Protein AF-A0A7C2M1Q1-F1 (afdb_monomer_lite)

Foldseek 3Di:
DFDWFWWDFPNWIWIWTADPQGIFIGTPPDPDTQWDFGDDPPDQKTFIDGPPWIAIWHADPQRWIWTWTQDPVPRDIDITTTGTDD

Sequence (86 aa):
MSISEKYSNGGVAYVLKKTAMGYELFKKGQTETFARLIKSGSGNNFLYSTGSVSGNAYFDAEGNLIAEYVDPNSGQVISVIYRKDQ

pLDDT: mean 93.47, std 8.46, range [45.88, 98.38]

Structure (mmCIF, N/CA/C/O backbone):
data_AF-A0A7C2M1Q1-F1
#
_entry.id   AF-A0A7C2M1Q1-F1
#
loop_
_atom_site.group_PDB
_atom_site.id
_atom_site.type_symbol
_atom_site.label_atom_id
_atom_site.label_alt_id
_atom_site.label_comp_id
_atom_site.label_asym_id
_atom_site.label_entity_id
_atom_site.label_seq_id
_atom_site.pdbx_PDB_ins_code
_atom_site.Cartn_x
_atom_site.Cartn_y
_atom_site.Cartn_z
_atom_site.occupancy
_atom_site.B_iso_or_equiv
_atom_site.auth_seq_id
_atom_site.auth_comp_id
_atom_site.auth_asym_id
_atom_site.auth_atom_id
_atom_site.pdbx_PDB_model_num
ATOM 1 N N . MET A 1 1 ? 16.765 -2.506 -15.389 1.00 45.88 1 MET A N 1
ATOM 2 C CA . MET A 1 1 ? 15.329 -2.221 -15.597 1.00 45.88 1 MET A CA 1
ATOM 3 C C . MET A 1 1 ? 14.659 -2.228 -14.235 1.00 45.88 1 MET A C 1
ATOM 5 O O . MET A 1 1 ? 14.723 -3.248 -13.562 1.00 45.88 1 MET A O 1
ATOM 9 N N . SER A 1 2 ? 14.101 -1.104 -13.786 1.00 56.78 2 SER A N 1
ATOM 10 C CA . SER A 1 2 ? 13.307 -1.081 -12.552 1.00 56.78 2 SER A CA 1
ATOM 11 C C . SER A 1 2 ? 11.942 -1.687 -12.858 1.00 56.78 2 SER A C 1
ATOM 13 O O . SER A 1 2 ? 11.230 -1.176 -13.717 1.00 56.78 2 SER A O 1
ATOM 15 N N . ILE A 1 3 ? 11.606 -2.801 -12.208 1.00 75.19 3 ILE A N 1
ATOM 16 C CA . ILE A 1 3 ? 10.304 -3.453 -12.374 1.00 75.19 3 ILE A CA 1
ATOM 17 C C . ILE A 1 3 ? 9.269 -2.594 -11.644 1.00 75.19 3 ILE A C 1
ATOM 19 O O . ILE A 1 3 ? 9.405 -2.342 -10.443 1.00 75.19 3 ILE A O 1
ATOM 23 N N . SER A 1 4 ? 8.266 -2.121 -12.380 1.00 88.38 4 SER A N 1
ATOM 24 C CA . SER A 1 4 ? 7.126 -1.397 -11.826 1.00 88.38 4 SER A CA 1
ATOM 25 C C . SER A 1 4 ? 5.824 -1.997 -12.326 1.00 88.38 4 SER A C 1
ATOM 27 O O . SER A 1 4 ? 5.692 -2.267 -13.519 1.00 88.38 4 SER A O 1
ATOM 29 N N . GLU A 1 5 ? 4.868 -2.141 -11.424 1.00 95.06 5 GLU A N 1
ATOM 30 C CA . GLU A 1 5 ? 3.537 -2.681 -11.687 1.00 95.06 5 GLU A CA 1
ATOM 31 C C . GLU A 1 5 ? 2.495 -1.571 -11.534 1.00 95.06 5 GLU A C 1
ATOM 33 O O . GLU A 1 5 ? 2.702 -0.603 -10.794 1.00 95.06 5 GLU A O 1
ATOM 38 N N . LYS A 1 6 ? 1.390 -1.671 -12.272 1.00 96.56 6 LYS A N 1
ATOM 39 C CA . LYS A 1 6 ? 0.323 -0.667 -12.257 1.00 96.56 6 LYS A CA 1
ATOM 40 C C . LYS A 1 6 ? -0.857 -1.180 -11.452 1.00 96.56 6 LYS A C 1
ATOM 42 O O . LYS A 1 6 ? -1.152 -2.372 -11.475 1.00 96.56 6 LYS A O 1
ATOM 47 N N . TYR A 1 7 ? -1.483 -0.266 -10.728 1.00 98.06 7 TYR A N 1
ATOM 48 C CA . TYR A 1 7 ? -2.580 -0.566 -9.824 1.00 98.06 7 TYR A CA 1
ATOM 49 C C . TYR A 1 7 ? -3.658 0.516 -9.889 1.00 98.06 7 TYR A C 1
ATOM 51 O O . TYR A 1 7 ? -3.376 1.663 -10.245 1.00 98.06 7 TYR A O 1
ATOM 59 N N . SER A 1 8 ? -4.869 0.196 -9.438 1.00 97.62 8 SER A N 1
ATOM 60 C CA . SER A 1 8 ? -5.968 1.153 -9.323 1.00 97.62 8 SER A CA 1
ATOM 61 C C . SER A 1 8 ? -6.824 0.956 -8.066 1.00 97.62 8 SER A C 1
ATOM 63 O O . SER A 1 8 ? -7.062 -0.156 -7.598 1.00 97.62 8 SER A O 1
ATOM 65 N N . ASN A 1 9 ? -7.305 2.061 -7.494 1.00 97.06 9 ASN A N 1
ATOM 66 C CA . ASN A 1 9 ? -8.278 2.068 -6.398 1.00 97.06 9 ASN A CA 1
ATOM 67 C C . ASN A 1 9 ? -9.223 3.264 -6.578 1.00 97.06 9 ASN A C 1
ATOM 69 O O . ASN A 1 9 ? -8.763 4.395 -6.708 1.00 97.06 9 ASN A O 1
ATOM 73 N N . GLY A 1 10 ? -10.537 3.017 -6.644 1.00 92.31 10 GLY A N 1
ATOM 74 C CA . GLY A 1 10 ? -11.542 4.087 -6.731 1.00 92.31 10 GLY A CA 1
ATOM 75 C C . GLY A 1 10 ? -11.358 5.056 -7.910 1.00 92.31 10 GLY A C 1
ATOM 76 O O . GLY A 1 10 ? -11.587 6.249 -7.757 1.00 92.31 10 GLY A O 1
ATOM 77 N N . GLY A 1 11 ? -10.882 4.576 -9.065 1.00 93.94 11 GLY A N 1
ATOM 78 C CA . GLY A 1 11 ? -10.597 5.412 -10.244 1.00 93.94 11 GLY A CA 1
ATOM 79 C C . GLY A 1 11 ? -9.254 6.156 -10.204 1.00 93.94 11 GLY A C 1
ATOM 80 O O . GLY A 1 11 ? -8.864 6.767 -11.198 1.00 93.94 11 GLY A O 1
ATOM 81 N N . VAL A 1 12 ? -8.509 6.077 -9.100 1.00 96.44 12 VAL A N 1
ATOM 82 C CA . VAL A 1 12 ? -7.147 6.608 -8.996 1.00 96.44 12 VAL A CA 1
ATOM 83 C C . VAL A 1 12 ? -6.156 5.539 -9.448 1.00 96.44 12 VAL A C 1
ATOM 85 O O . VAL A 1 12 ? -6.220 4.395 -8.999 1.00 96.44 12 VAL A O 1
ATOM 88 N N . ALA A 1 13 ? -5.233 5.917 -10.332 1.00 97.56 13 ALA A N 1
ATOM 89 C CA . ALA A 1 13 ? -4.168 5.044 -10.818 1.00 97.56 13 ALA A CA 1
ATOM 90 C C . ALA A 1 13 ? -2.891 5.200 -9.984 1.00 97.56 13 ALA A C 1
ATOM 92 O O . ALA A 1 13 ? -2.527 6.306 -9.572 1.00 97.56 13 ALA A O 1
ATOM 93 N N . TYR A 1 14 ? -2.175 4.096 -9.809 1.00 97.75 14 TYR A N 1
ATOM 94 C CA . TYR A 1 14 ? -0.963 3.995 -9.015 1.00 97.75 14 TYR A CA 1
ATOM 95 C C . TYR A 1 14 ? 0.122 3.211 -9.754 1.00 97.75 14 TYR A C 1
ATOM 97 O O . TYR A 1 14 ? -0.148 2.397 -10.636 1.00 97.75 14 TYR A O 1
ATOM 105 N N . VAL A 1 15 ? 1.369 3.456 -9.364 1.00 97.19 15 VAL A N 1
ATOM 106 C CA . VAL A 1 15 ? 2.537 2.689 -9.792 1.00 97.19 15 VAL A CA 1
ATOM 107 C C . VAL A 1 15 ? 3.232 2.158 -8.551 1.00 97.19 15 VAL A C 1
ATOM 109 O O . VAL A 1 15 ? 3.661 2.936 -7.699 1.00 97.19 15 VAL A O 1
ATOM 112 N N . LEU A 1 16 ? 3.358 0.840 -8.463 1.00 96.94 16 LEU A N 1
ATOM 113 C CA . LEU A 1 16 ? 4.133 0.159 -7.441 1.00 96.94 16 LEU A CA 1
ATOM 114 C C . LEU A 1 16 ? 5.551 -0.065 -7.967 1.00 96.94 16 LEU A C 1
ATOM 116 O O . LEU A 1 16 ? 5.742 -0.614 -9.053 1.00 96.94 16 LEU A O 1
ATOM 120 N N . LYS A 1 17 ? 6.558 0.355 -7.206 1.00 95.94 17 LYS A N 1
ATOM 121 C CA . LYS A 1 17 ? 7.971 0.157 -7.538 1.00 95.94 17 LYS A CA 1
ATOM 122 C C . LYS A 1 17 ? 8.637 -0.681 -6.465 1.00 95.94 17 LYS A C 1
ATOM 124 O O . LYS A 1 17 ? 8.497 -0.400 -5.278 1.00 95.94 17 LYS A O 1
ATOM 129 N N . LYS A 1 18 ? 9.395 -1.692 -6.886 1.00 94.75 18 LYS A N 1
ATOM 130 C CA . LYS A 1 18 ? 10.191 -2.513 -5.972 1.00 94.75 18 LYS A CA 1
ATOM 131 C C . LYS A 1 18 ? 11.422 -1.748 -5.489 1.00 94.75 18 LYS A C 1
ATOM 133 O O . LYS A 1 18 ? 12.102 -1.096 -6.280 1.00 94.75 18 LYS A O 1
ATOM 138 N N . THR A 1 19 ? 11.732 -1.877 -4.205 1.00 93.75 19 THR A N 1
ATOM 139 C CA . THR A 1 19 ? 12.923 -1.313 -3.559 1.00 93.75 19 THR A CA 1
ATOM 140 C C . THR A 1 19 ? 13.687 -2.402 -2.803 1.00 93.75 19 THR A C 1
ATOM 142 O O . THR A 1 19 ? 13.225 -3.540 -2.685 1.00 93.75 19 THR A O 1
ATOM 145 N N . ALA A 1 20 ? 14.865 -2.070 -2.266 1.00 91.88 20 ALA A N 1
ATOM 146 C CA . ALA A 1 20 ? 15.627 -2.994 -1.422 1.00 91.88 20 ALA A CA 1
ATOM 147 C C . ALA A 1 20 ? 14.864 -3.389 -0.141 1.00 91.88 20 ALA A C 1
ATOM 149 O O . ALA A 1 20 ? 15.006 -4.510 0.342 1.00 91.88 20 ALA A O 1
ATOM 150 N N . MET A 1 21 ? 14.026 -2.488 0.381 1.00 91.06 21 MET A N 1
ATOM 151 C CA . MET A 1 21 ? 13.290 -2.675 1.636 1.00 91.06 21 MET A CA 1
ATOM 152 C C . MET A 1 21 ? 11.868 -3.219 1.440 1.00 91.06 21 MET A C 1
ATOM 154 O O . MET A 1 21 ? 11.202 -3.543 2.418 1.00 91.06 21 MET A O 1
ATOM 158 N N . GLY A 1 22 ? 11.393 -3.341 0.198 1.00 94.75 22 GLY A N 1
ATOM 159 C CA . GLY A 1 22 ? 10.030 -3.766 -0.113 1.00 94.75 22 GLY A CA 1
ATOM 160 C C . GLY A 1 22 ? 9.507 -3.051 -1.351 1.00 94.75 22 GLY A C 1
ATOM 161 O O . GLY A 1 22 ? 10.016 -3.292 -2.447 1.00 94.75 22 GLY A O 1
ATOM 162 N N . TYR A 1 23 ? 8.506 -2.187 -1.183 1.00 96.50 23 TYR A N 1
ATOM 163 C CA . TYR A 1 23 ? 7.893 -1.437 -2.277 1.00 96.50 23 TYR A CA 1
ATOM 164 C C . TYR A 1 23 ? 7.546 0.000 -1.891 1.00 96.50 23 TYR A C 1
ATOM 166 O O . TYR A 1 23 ? 7.326 0.327 -0.726 1.00 96.50 23 TYR A O 1
ATOM 174 N N . GLU A 1 24 ? 7.443 0.846 -2.906 1.00 97.62 24 GLU A N 1
ATOM 175 C CA . GLU A 1 24 ? 6.880 2.187 -2.816 1.00 97.62 24 GLU A CA 1
ATOM 176 C C . GLU A 1 24 ? 5.725 2.320 -3.805 1.00 97.62 24 GLU A C 1
ATOM 178 O O . GLU A 1 24 ? 5.832 1.908 -4.963 1.00 97.62 24 GLU A O 1
ATOM 183 N N . LEU A 1 25 ? 4.617 2.891 -3.342 1.00 97.75 25 LEU A N 1
ATOM 184 C CA . LEU A 1 25 ? 3.422 3.146 -4.131 1.00 97.75 25 LEU A CA 1
ATOM 185 C C . LEU A 1 25 ? 3.338 4.643 -4.436 1.00 97.75 25 LEU A C 1
ATOM 187 O O . LEU A 1 25 ? 3.374 5.474 -3.529 1.00 97.75 25 LEU A O 1
ATOM 191 N N . PHE A 1 26 ? 3.195 4.982 -5.712 1.00 97.56 26 PHE A N 1
ATOM 192 C CA . PHE A 1 26 ? 3.082 6.354 -6.205 1.00 97.56 26 PHE A CA 1
ATOM 193 C C . PHE A 1 26 ? 1.718 6.541 -6.853 1.00 97.56 26 PHE A C 1
ATOM 195 O O . PHE A 1 26 ? 1.298 5.688 -7.634 1.00 97.56 26 PHE A O 1
ATOM 202 N N . LYS A 1 27 ? 1.039 7.662 -6.599 1.00 96.50 27 LYS A N 1
ATOM 203 C CA . LYS A 1 27 ? -0.113 8.052 -7.423 1.00 96.50 27 LYS A CA 1
ATOM 204 C C . LYS A 1 27 ? 0.382 8.460 -8.809 1.00 96.50 27 LYS A C 1
ATOM 206 O O . LYS A 1 27 ? 1.412 9.122 -8.938 1.00 96.50 27 LYS A O 1
ATOM 211 N N . LYS A 1 28 ? -0.338 8.077 -9.863 1.00 91.81 28 LYS A N 1
ATOM 212 C CA . LYS A 1 28 ? 0.027 8.429 -11.241 1.00 91.81 28 LYS A CA 1
ATOM 213 C C . LYS A 1 28 ? 0.131 9.953 -11.381 1.00 91.81 28 LYS A C 1
ATOM 215 O O . LYS A 1 28 ? -0.793 10.674 -11.024 1.00 91.81 28 LYS A O 1
ATOM 220 N N . GLY A 1 29 ? 1.256 10.423 -11.918 1.00 89.12 29 GLY A N 1
ATOM 221 C CA . GLY A 1 29 ? 1.550 11.851 -12.081 1.00 89.12 29 GLY A CA 1
ATOM 222 C C . GLY A 1 29 ? 2.205 12.515 -10.866 1.00 89.12 29 GLY A C 1
ATOM 223 O O . GLY A 1 29 ? 2.610 13.667 -10.975 1.00 89.12 29 GLY A O 1
ATOM 224 N N . GLN A 1 30 ? 2.362 11.806 -9.744 1.00 93.56 30 GLN A N 1
ATOM 225 C CA . GLN A 1 30 ? 3.106 12.292 -8.582 1.00 93.56 30 GLN A CA 1
ATOM 226 C C . GLN A 1 30 ? 4.520 11.705 -8.551 1.00 93.56 30 GLN A C 1
ATOM 228 O O . GLN A 1 30 ? 4.751 10.557 -8.938 1.00 93.56 30 GLN A O 1
ATOM 233 N N . THR A 1 31 ? 5.470 12.515 -8.093 1.00 90.69 31 THR A N 1
ATOM 234 C CA . THR A 1 31 ? 6.867 12.116 -7.870 1.00 90.69 31 THR A CA 1
ATOM 235 C C . THR A 1 31 ? 7.112 11.667 -6.434 1.00 90.69 31 THR A C 1
ATOM 237 O O . THR A 1 31 ? 8.010 10.864 -6.194 1.00 90.69 31 THR A O 1
ATOM 240 N N . GLU A 1 32 ? 6.308 12.160 -5.494 1.00 94.25 32 GLU A N 1
ATOM 241 C CA . GLU A 1 32 ? 6.386 11.799 -4.085 1.00 94.25 32 GLU A CA 1
ATOM 242 C C . GLU A 1 32 ? 5.763 10.427 -3.820 1.00 94.25 32 GLU A C 1
ATOM 244 O O . GLU A 1 32 ? 4.745 10.044 -4.409 1.00 94.25 32 GLU A O 1
ATOM 249 N N . THR A 1 33 ? 6.386 9.682 -2.909 1.00 96.69 33 THR A N 1
ATOM 250 C CA . THR A 1 33 ? 5.878 8.392 -2.450 1.00 96.69 33 THR A CA 1
ATOM 251 C C . THR A 1 33 ? 4.579 8.605 -1.681 1.00 96.69 33 THR A C 1
ATOM 253 O O . THR A 1 33 ? 4.557 9.295 -0.665 1.00 96.69 33 THR A O 1
ATOM 256 N N . PHE A 1 34 ? 3.500 7.971 -2.135 1.00 97.50 34 PHE A N 1
ATOM 257 C CA . PHE A 1 34 ? 2.214 8.015 -1.445 1.00 97.50 34 PHE A CA 1
ATOM 258 C C . PHE A 1 34 ? 2.183 7.042 -0.259 1.00 97.50 34 PHE A C 1
ATOM 260 O O . PHE A 1 34 ? 1.726 7.400 0.827 1.00 97.50 34 PHE A O 1
ATOM 267 N N . ALA A 1 35 ? 2.689 5.822 -0.462 1.00 98.06 35 ALA A N 1
ATOM 268 C CA . ALA A 1 35 ? 2.797 4.818 0.589 1.00 98.06 35 ALA A CA 1
ATOM 269 C C . ALA A 1 35 ? 4.078 3.989 0.456 1.00 98.06 35 ALA A C 1
ATOM 271 O O . ALA A 1 35 ?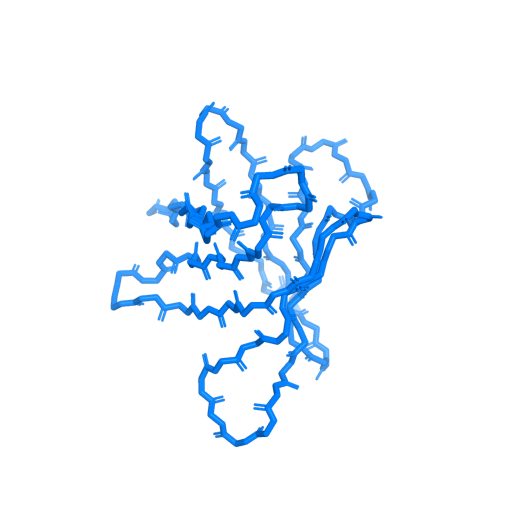 4.576 3.756 -0.647 1.00 98.06 35 ALA A O 1
ATOM 272 N N . ARG A 1 36 ? 4.588 3.503 1.587 1.00 97.81 36 ARG A N 1
ATOM 273 C CA . ARG A 1 36 ? 5.700 2.554 1.667 1.00 97.81 36 ARG A CA 1
ATOM 274 C C . ARG A 1 36 ? 5.202 1.221 2.200 1.00 97.81 36 ARG A C 1
ATOM 276 O O . ARG A 1 36 ? 4.397 1.182 3.126 1.00 97.81 36 ARG A O 1
ATOM 283 N N . LEU A 1 37 ? 5.709 0.144 1.614 1.00 97.50 37 LEU A N 1
ATOM 284 C CA . LEU A 1 37 ? 5.510 -1.226 2.060 1.00 97.50 37 LEU A CA 1
ATOM 285 C C . LEU A 1 37 ? 6.883 -1.771 2.434 1.00 97.50 37 LEU A C 1
ATOM 287 O O . LEU A 1 37 ? 7.694 -2.076 1.558 1.00 97.50 37 LEU A O 1
ATOM 291 N N . ILE A 1 38 ? 7.160 -1.872 3.725 1.00 96.25 38 ILE A N 1
ATOM 292 C CA . ILE A 1 38 ? 8.456 -2.328 4.228 1.00 96.25 38 ILE A CA 1
ATOM 293 C C . ILE A 1 38 ? 8.318 -3.793 4.619 1.00 96.25 38 ILE A C 1
ATOM 295 O O . ILE A 1 38 ? 7.429 -4.139 5.393 1.00 96.25 38 ILE A O 1
ATOM 299 N N . LYS A 1 39 ? 9.179 -4.665 4.092 1.00 93.31 39 LYS A N 1
ATOM 300 C CA . LYS A 1 39 ? 9.181 -6.084 4.466 1.00 93.31 39 LYS A CA 1
ATOM 301 C C . LYS A 1 39 ? 9.322 -6.226 5.979 1.00 93.31 39 LYS A C 1
ATOM 303 O O . LYS A 1 39 ? 10.230 -5.645 6.569 1.00 93.31 39 LYS A O 1
ATOM 308 N N . SER A 1 40 ? 8.441 -7.022 6.576 1.00 87.00 40 SER A N 1
ATOM 309 C CA . SER A 1 40 ? 8.470 -7.326 8.004 1.00 87.00 40 SER A CA 1
ATOM 310 C C . SER A 1 40 ? 8.706 -8.814 8.215 1.00 87.00 40 SER A C 1
ATOM 312 O O . SER A 1 40 ? 7.906 -9.646 7.786 1.00 87.00 40 SER A O 1
ATOM 314 N N . GLY A 1 41 ? 9.812 -9.154 8.876 1.00 81.06 41 GLY A N 1
ATOM 315 C CA . GLY A 1 41 ? 10.174 -10.543 9.150 1.00 81.06 41 GLY A CA 1
ATOM 316 C C . GLY A 1 41 ? 10.383 -11.377 7.882 1.00 81.06 41 GLY A C 1
ATOM 317 O O . GLY A 1 41 ? 10.822 -10.880 6.846 1.00 81.06 41 GLY A O 1
ATOM 318 N N . SER A 1 42 ? 10.096 -12.673 7.987 1.00 74.81 42 SER A N 1
ATOM 319 C CA . SER A 1 42 ? 10.282 -13.671 6.925 1.00 74.81 42 SER A CA 1
ATOM 320 C C . SER A 1 42 ? 9.012 -13.975 6.114 1.00 74.81 42 SER A C 1
ATOM 322 O O . SER A 1 42 ? 9.053 -14.828 5.231 1.00 74.81 42 SER A O 1
ATOM 324 N N . GLY A 1 43 ? 7.888 -13.312 6.411 1.00 78.12 43 GLY A N 1
ATOM 325 C CA . GLY A 1 43 ? 6.596 -13.560 5.765 1.00 78.12 43 GLY A CA 1
ATOM 326 C C . GLY A 1 43 ? 6.354 -12.744 4.491 1.00 78.12 43 GLY A C 1
ATOM 327 O O . GLY A 1 43 ? 7.154 -11.896 4.101 1.00 78.12 43 GLY A O 1
ATOM 328 N N . ASN A 1 44 ? 5.188 -12.963 3.875 1.00 85.62 44 ASN A N 1
ATOM 329 C CA . ASN A 1 44 ? 4.707 -12.211 2.704 1.00 85.62 44 ASN A CA 1
ATOM 330 C C . ASN A 1 44 ? 3.932 -10.933 3.081 1.00 85.62 44 ASN A C 1
ATOM 332 O O . ASN A 1 44 ? 3.162 -10.408 2.275 1.00 85.62 44 ASN A O 1
ATOM 336 N N . ASN A 1 45 ? 4.154 -10.435 4.298 1.00 92.94 45 ASN A N 1
ATOM 337 C CA . ASN A 1 45 ? 3.491 -9.258 4.837 1.00 92.94 45 ASN A CA 1
ATOM 338 C C . ASN A 1 45 ? 4.467 -8.081 4.909 1.00 92.94 45 ASN A C 1
ATOM 340 O O . ASN A 1 45 ? 5.685 -8.232 5.054 1.00 92.94 45 ASN A O 1
ATOM 344 N N . PHE A 1 46 ? 3.905 -6.886 4.837 1.00 97.12 46 PHE A N 1
ATOM 345 C CA . PHE A 1 46 ? 4.623 -5.627 4.815 1.00 97.12 46 PHE A CA 1
ATOM 346 C C . PHE A 1 46 ? 4.041 -4.699 5.872 1.00 97.12 46 PHE A C 1
ATOM 348 O O . PHE A 1 46 ? 2.829 -4.643 6.065 1.00 97.12 46 PHE A O 1
ATOM 355 N N . LEU A 1 47 ? 4.898 -3.911 6.515 1.00 97.38 47 LEU A N 1
ATOM 356 C CA . LEU A 1 47 ? 4.448 -2.710 7.200 1.00 97.38 47 LEU A CA 1
ATOM 357 C C . LEU A 1 47 ? 4.019 -1.706 6.136 1.00 97.38 47 LEU A C 1
ATOM 359 O O . LEU A 1 47 ? 4.838 -1.255 5.332 1.00 97.38 47 LEU A O 1
ATOM 363 N N . TYR A 1 48 ? 2.734 -1.384 6.131 1.00 97.69 48 TYR A N 1
ATOM 364 C CA . TYR A 1 48 ? 2.162 -0.341 5.301 1.00 97.69 48 TYR A CA 1
ATOM 365 C C . TYR A 1 48 ? 2.260 0.989 6.038 1.00 97.69 48 TYR A C 1
ATOM 367 O O . TYR A 1 48 ? 1.881 1.078 7.203 1.00 97.69 48 TYR A O 1
ATOM 375 N N . SER A 1 49 ? 2.758 2.027 5.378 1.00 97.38 49 SER A N 1
ATOM 376 C CA . SER A 1 49 ? 2.831 3.366 5.957 1.00 97.38 49 SER A CA 1
ATOM 377 C C . SER A 1 49 ? 2.550 4.430 4.907 1.00 97.38 49 SER A C 1
ATOM 379 O O . SER A 1 49 ? 3.070 4.382 3.792 1.00 97.38 49 SER A O 1
ATOM 381 N N . THR A 1 50 ? 1.730 5.400 5.285 1.00 95.88 50 THR A N 1
ATOM 382 C CA . THR A 1 50 ? 1.451 6.639 4.550 1.00 95.88 50 THR A CA 1
ATOM 383 C C . THR A 1 50 ? 1.863 7.829 5.419 1.00 95.88 50 THR A C 1
ATOM 385 O O . THR A 1 50 ? 2.353 7.650 6.533 1.00 95.88 50 THR A O 1
ATOM 388 N N . GLY A 1 51 ? 1.622 9.058 4.955 1.00 92.50 51 GLY A N 1
ATOM 389 C CA . GLY A 1 51 ? 1.830 10.250 5.783 1.00 92.50 51 GLY A CA 1
ATOM 390 C C . GLY A 1 51 ? 0.922 10.347 7.020 1.00 92.50 51 GLY A C 1
ATOM 391 O O . GLY A 1 51 ? 1.246 11.105 7.927 1.00 92.50 51 GLY A O 1
ATOM 392 N N . SER A 1 52 ? -0.194 9.610 7.076 1.00 91.88 52 SER A N 1
ATOM 393 C CA . SER A 1 52 ? -1.209 9.749 8.136 1.00 91.88 52 SER A CA 1
ATOM 394 C C . SER A 1 52 ? -1.534 8.462 8.892 1.00 91.88 52 SER A C 1
ATOM 396 O O . SER A 1 52 ? -1.932 8.528 10.051 1.00 91.88 52 SER A O 1
ATOM 398 N N . VAL A 1 53 ? -1.380 7.296 8.263 1.00 95.50 53 VAL A N 1
ATOM 399 C CA . VAL A 1 53 ? -1.711 5.993 8.861 1.00 95.50 53 VAL A CA 1
ATOM 400 C C . VAL A 1 53 ? -0.631 4.957 8.586 1.00 95.50 53 VAL A C 1
ATOM 402 O O . VAL A 1 53 ? 0.024 4.988 7.539 1.00 95.50 53 VAL A O 1
ATOM 405 N N . SER A 1 54 ? -0.496 4.013 9.516 1.00 96.81 54 SER A N 1
ATOM 406 C CA . SER A 1 54 ? 0.357 2.833 9.393 1.00 96.81 54 SER A CA 1
ATOM 407 C C . SER A 1 54 ? -0.441 1.570 9.718 1.00 96.81 54 SER A C 1
ATOM 409 O O . SER A 1 54 ? -1.403 1.619 10.483 1.00 96.81 54 SER A O 1
ATOM 411 N N . GLY A 1 55 ? -0.045 0.442 9.139 1.00 96.50 55 GLY A N 1
ATOM 412 C CA . GLY A 1 55 ? -0.760 -0.820 9.269 1.00 96.50 55 GLY A CA 1
ATOM 413 C C . GLY A 1 55 ? -0.034 -1.986 8.605 1.00 96.50 55 GLY A C 1
ATOM 414 O O . GLY A 1 55 ? 1.191 -1.981 8.473 1.00 96.50 55 GLY A O 1
ATOM 415 N N . ASN A 1 56 ? -0.797 -2.988 8.187 1.00 96.94 56 ASN A N 1
ATOM 416 C CA . ASN A 1 56 ? -0.303 -4.176 7.503 1.00 96.94 56 ASN A CA 1
ATOM 417 C C . ASN A 1 56 ? -0.645 -4.114 6.012 1.00 96.94 56 ASN A C 1
ATOM 419 O O . ASN A 1 56 ? -1.651 -3.531 5.618 1.00 96.94 56 ASN A O 1
ATOM 423 N N . ALA A 1 57 ? 0.173 -4.741 5.180 1.00 97.75 57 ALA A N 1
ATOM 424 C CA . ALA A 1 57 ? -0.152 -4.984 3.787 1.00 97.75 57 ALA A CA 1
ATOM 425 C C . ALA A 1 57 ? 0.334 -6.353 3.327 1.00 97.75 57 ALA A C 1
ATOM 427 O O . ALA A 1 57 ? 1.321 -6.882 3.836 1.00 97.75 57 ALA A O 1
ATOM 428 N N . TYR A 1 58 ? -0.340 -6.905 2.330 1.00 96.88 58 TYR A N 1
ATOM 429 C CA . TYR A 1 58 ? 0.039 -8.144 1.662 1.00 96.88 58 TYR A CA 1
ATOM 430 C C . TYR A 1 58 ? -0.493 -8.143 0.229 1.00 96.88 58 TYR A C 1
ATOM 432 O O . TYR A 1 58 ? -1.358 -7.341 -0.127 1.00 96.88 58 TYR A O 1
ATOM 440 N N . PHE A 1 59 ? 0.045 -9.037 -0.595 1.00 96.44 59 PHE A N 1
ATOM 441 C CA . PHE A 1 59 ? -0.505 -9.301 -1.919 1.00 96.44 59 PHE A CA 1
ATOM 442 C C . PHE A 1 59 ? -1.406 -10.528 -1.843 1.00 96.44 59 PHE A C 1
ATOM 444 O O . PHE A 1 59 ? -1.000 -11.547 -1.278 1.00 96.44 59 PHE A O 1
ATOM 451 N N . ASP A 1 60 ? -2.619 -10.426 -2.376 1.00 96.69 60 ASP A N 1
ATOM 452 C CA . ASP A 1 60 ? -3.521 -11.571 -2.476 1.00 96.69 60 ASP A CA 1
ATOM 453 C C . ASP A 1 60 ? -3.126 -12.509 -3.635 1.00 96.69 60 ASP A C 1
ATOM 455 O O . ASP A 1 60 ? -2.131 -12.297 -4.336 1.00 96.69 60 ASP A O 1
ATOM 459 N N . ALA A 1 61 ? -3.902 -13.576 -3.835 1.00 95.94 61 ALA A N 1
ATOM 460 C CA . ALA A 1 61 ? -3.637 -14.571 -4.875 1.00 95.94 61 ALA A CA 1
ATOM 461 C C . ALA A 1 61 ? -3.758 -14.019 -6.310 1.00 95.94 61 ALA 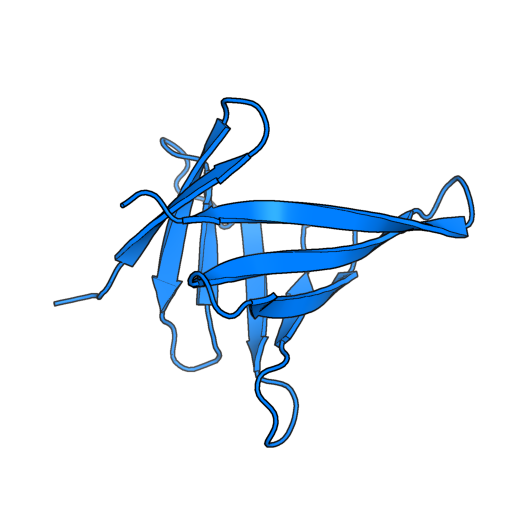A C 1
ATOM 463 O O . ALA A 1 61 ? -3.164 -14.582 -7.228 1.00 95.94 61 ALA A O 1
ATOM 464 N N . GLU A 1 62 ? -4.499 -12.927 -6.506 1.00 96.31 62 GLU A N 1
ATOM 465 C CA . GLU A 1 62 ? -4.645 -12.245 -7.798 1.00 96.31 62 GLU A CA 1
ATOM 466 C C . GLU A 1 62 ? -3.536 -11.197 -8.017 1.00 96.31 62 GLU A C 1
ATOM 468 O O . GLU A 1 62 ? -3.403 -10.622 -9.099 1.00 96.31 62 GLU A O 1
ATOM 473 N N . GLY A 1 63 ? -2.700 -10.963 -7.001 1.00 96.06 63 GLY A N 1
ATOM 474 C CA . GLY A 1 63 ? -1.639 -9.964 -7.011 1.00 96.06 63 GLY A CA 1
ATOM 475 C C . GLY A 1 63 ? -2.122 -8.551 -6.687 1.00 96.06 63 GLY A C 1
ATOM 476 O O . GLY A 1 63 ? -1.346 -7.601 -6.855 1.00 96.06 63 GLY A O 1
ATOM 477 N N . ASN A 1 64 ? -3.363 -8.391 -6.215 1.00 97.88 64 ASN A N 1
ATOM 478 C CA . ASN A 1 64 ? -3.842 -7.121 -5.685 1.00 97.88 64 ASN A CA 1
ATOM 479 C C . ASN A 1 64 ? -3.100 -6.808 -4.387 1.00 97.88 64 ASN A C 1
ATOM 481 O O . ASN A 1 64 ? -2.795 -7.697 -3.593 1.00 97.88 64 ASN A O 1
ATOM 485 N N . LEU A 1 65 ? -2.839 -5.526 -4.156 1.00 97.88 65 LEU A N 1
ATOM 486 C CA . LEU A 1 65 ? -2.277 -5.062 -2.899 1.00 97.88 65 LEU A CA 1
ATOM 487 C C . LEU A 1 65 ? -3.417 -4.755 -1.926 1.00 97.88 65 LEU A C 1
ATOM 489 O O . LEU A 1 65 ? -4.212 -3.843 -2.163 1.00 97.88 65 LEU A O 1
ATOM 493 N N . ILE A 1 66 ? -3.453 -5.485 -0.816 1.00 98.38 66 ILE A N 1
ATOM 494 C CA . ILE A 1 66 ? -4.371 -5.261 0.298 1.00 98.38 66 ILE A CA 1
ATOM 495 C C . ILE A 1 66 ? -3.617 -4.510 1.391 1.00 98.38 66 ILE A C 1
ATOM 497 O O . ILE A 1 66 ? -2.552 -4.957 1.816 1.00 98.38 66 ILE A O 1
ATOM 501 N N . ALA A 1 67 ? -4.148 -3.373 1.835 1.00 98.00 67 ALA A N 1
ATOM 502 C CA . ALA A 1 67 ? -3.621 -2.606 2.959 1.00 98.00 67 ALA A CA 1
ATOM 503 C C . ALA A 1 67 ? -4.691 -2.460 4.042 1.00 98.00 67 ALA A C 1
ATOM 505 O O . ALA A 1 67 ? -5.798 -2.007 3.764 1.00 98.00 67 ALA A O 1
ATOM 506 N N . GLU A 1 68 ? -4.3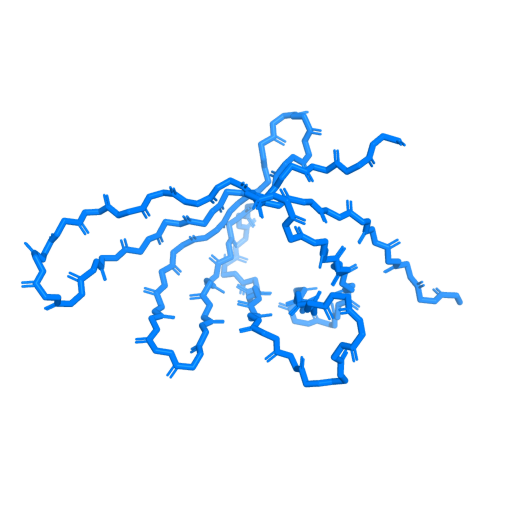42 -2.808 5.274 1.00 98.06 68 GLU A N 1
ATOM 507 C CA . GLU A 1 68 ? -5.224 -2.756 6.434 1.00 98.06 68 GLU A CA 1
ATOM 508 C C . GLU A 1 68 ? -4.618 -1.855 7.501 1.00 98.06 68 GLU A C 1
ATOM 510 O O . GLU A 1 68 ? -3.461 -2.025 7.889 1.00 98.06 68 GLU A O 1
ATOM 515 N N . TYR A 1 69 ? -5.388 -0.892 7.991 1.00 97.69 69 TYR A N 1
ATOM 516 C CA . TYR A 1 69 ? -4.962 0.011 9.058 1.00 97.69 69 TYR A CA 1
ATOM 517 C C . TYR A 1 69 ? -6.139 0.369 9.959 1.00 97.69 69 TY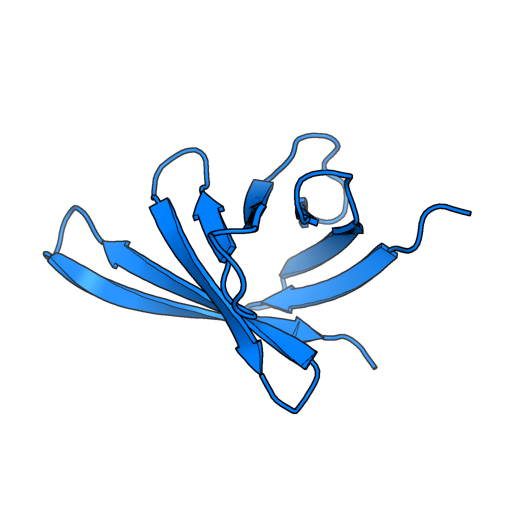R A C 1
ATOM 519 O O . TYR A 1 69 ? -7.298 0.242 9.572 1.00 97.69 69 TYR A O 1
ATOM 527 N N . VAL A 1 70 ? -5.838 0.830 11.169 1.00 97.62 70 VAL A N 1
ATOM 528 C CA . VAL A 1 70 ? -6.859 1.350 12.082 1.00 97.62 70 VAL A CA 1
ATOM 529 C C . VAL A 1 70 ? -7.079 2.824 11.762 1.00 97.62 70 VAL A C 1
ATOM 531 O O . VAL A 1 70 ? -6.129 3.608 11.785 1.00 97.62 70 VAL A O 1
ATOM 534 N N . ASP A 1 71 ? -8.312 3.208 11.445 1.00 94.38 71 ASP A N 1
ATOM 535 C CA . ASP A 1 71 ? -8.668 4.615 11.294 1.00 94.38 71 ASP A CA 1
ATOM 536 C C . ASP A 1 71 ? -8.600 5.313 12.666 1.00 94.38 71 ASP A C 1
ATOM 538 O O . ASP A 1 71 ? -9.278 4.884 13.604 1.00 94.38 71 ASP A O 1
ATOM 542 N N . PRO A 1 72 ? -7.802 6.385 12.820 1.00 91.25 72 PRO A N 1
ATOM 543 C CA . PRO A 1 72 ? -7.560 6.995 14.125 1.00 91.25 72 PRO A CA 1
ATOM 544 C C . PRO A 1 72 ? -8.786 7.714 14.704 1.00 91.25 72 PRO A C 1
ATOM 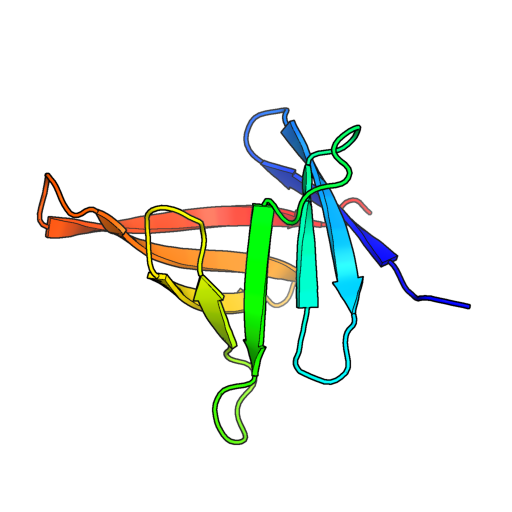546 O O . PRO A 1 72 ? -8.808 7.989 15.900 1.00 91.25 72 PRO A O 1
ATOM 549 N N . ASN A 1 73 ? -9.796 8.024 13.884 1.00 93.62 73 ASN A N 1
ATOM 550 C CA . ASN A 1 73 ? -10.988 8.748 14.329 1.00 93.62 73 ASN A CA 1
ATOM 551 C C . ASN A 1 73 ? -12.069 7.800 14.861 1.00 93.62 73 ASN A C 1
ATOM 553 O O . ASN A 1 73 ? -12.741 8.108 15.840 1.00 93.62 73 ASN A O 1
ATOM 557 N N . SER A 1 74 ? -12.247 6.654 14.205 1.00 95.81 74 SER A N 1
ATOM 558 C CA . SER A 1 74 ? -13.297 5.677 14.511 1.00 95.81 74 SER A CA 1
ATOM 559 C C . SER A 1 74 ? -12.797 4.455 15.284 1.00 95.81 74 SER A C 1
ATOM 561 O O . SER A 1 74 ? -13.607 3.730 15.858 1.00 95.81 74 SER A O 1
ATOM 563 N N . GLY A 1 75 ? -11.486 4.190 15.277 1.00 95.31 75 GLY A N 1
ATOM 564 C CA . GLY A 1 75 ? -10.894 2.970 15.830 1.00 95.31 75 GLY A CA 1
ATOM 565 C C . GLY A 1 75 ? -11.215 1.703 15.028 1.00 95.31 75 GLY A C 1
ATOM 566 O O . GLY A 1 75 ? -10.871 0.604 15.462 1.00 95.31 75 GLY A O 1
ATOM 567 N N . GLN A 1 76 ? -11.875 1.826 13.874 1.00 97.44 76 GLN A N 1
ATOM 568 C CA . GLN A 1 76 ? -12.231 0.690 13.029 1.00 97.44 76 GLN A CA 1
ATOM 569 C C . GLN A 1 76 ? -11.072 0.286 12.118 1.00 97.44 76 GLN A C 1
ATOM 571 O O . GLN A 1 76 ? -10.281 1.120 11.676 1.00 97.44 76 GLN A O 1
ATOM 576 N N . VAL A 1 77 ? -10.999 -1.007 11.802 1.00 97.50 77 VAL A N 1
ATOM 577 C CA . VAL A 1 77 ? -10.080 -1.526 10.785 1.00 97.50 77 VAL A CA 1
ATOM 578 C C . VAL A 1 77 ? -10.635 -1.188 9.404 1.00 97.50 77 VAL A C 1
ATOM 580 O O . VAL A 1 77 ? -11.749 -1.578 9.061 1.00 97.50 77 VAL A O 1
ATOM 583 N N . ILE A 1 78 ? -9.840 -0.482 8.607 1.00 97.88 78 ILE A N 1
ATOM 584 C CA . ILE A 1 78 ? -10.124 -0.153 7.212 1.00 97.88 78 ILE A CA 1
ATOM 585 C C . ILE A 1 78 ? -9.255 -1.029 6.318 1.00 97.88 78 ILE A C 1
ATOM 587 O O . ILE A 1 78 ? -8.046 -1.107 6.526 1.00 97.88 78 ILE A O 1
ATOM 591 N N . SER A 1 79 ? -9.868 -1.641 5.303 1.00 97.88 79 SER A N 1
ATOM 592 C CA . SER A 1 79 ? -9.177 -2.389 4.252 1.00 97.88 79 SER A CA 1
ATOM 593 C C . SER A 1 79 ? -9.268 -1.638 2.925 1.00 97.88 79 SER A C 1
ATOM 595 O O . SER A 1 79 ? -10.354 -1.272 2.471 1.00 97.88 79 SER A O 1
ATOM 597 N N . VAL A 1 80 ? -8.116 -1.390 2.305 1.00 97.94 80 VAL A N 1
ATOM 598 C CA . VAL A 1 80 ? -7.985 -0.737 1.002 1.00 97.94 80 VAL A CA 1
ATOM 599 C C . VAL A 1 80 ? -7.387 -1.730 0.018 1.00 97.94 80 VAL A C 1
ATOM 601 O O . VAL A 1 80 ? -6.302 -2.263 0.239 1.00 97.94 80 VAL A O 1
ATOM 604 N N . ILE A 1 81 ? -8.089 -1.941 -1.094 1.00 98.38 81 ILE A N 1
ATOM 605 C CA . ILE A 1 81 ? -7.672 -2.853 -2.161 1.00 98.38 81 ILE A CA 1
ATOM 606 C C . ILE A 1 81 ? -7.190 -2.034 -3.352 1.00 98.38 81 ILE A C 1
ATOM 608 O O . ILE A 1 81 ? -7.995 -1.403 -4.045 1.00 98.38 81 ILE A O 1
ATOM 612 N N . TYR A 1 82 ? -5.890 -2.063 -3.617 1.00 98.19 82 TYR A N 1
ATOM 613 C CA . TYR A 1 82 ? -5.329 -1.594 -4.877 1.00 98.19 82 TYR A CA 1
ATOM 614 C C . TYR A 1 82 ? -5.317 -2.778 -5.838 1.00 98.19 82 TYR A C 1
ATOM 616 O O . TYR A 1 82 ? -4.562 -3.733 -5.654 1.00 98.19 82 TYR A O 1
ATOM 624 N N . ARG A 1 83 ? -6.183 -2.732 -6.849 1.00 98.31 83 ARG A N 1
ATOM 625 C CA . ARG A 1 83 ? -6.301 -3.798 -7.843 1.00 98.31 83 ARG A CA 1
ATOM 626 C C . ARG A 1 83 ? -5.145 -3.725 -8.814 1.00 98.31 83 ARG A C 1
ATOM 628 O O . ARG A 1 83 ? -4.826 -2.628 -9.264 1.00 98.31 83 ARG A O 1
ATOM 635 N N . LYS A 1 84 ? -4.517 -4.859 -9.106 1.00 97.12 84 LYS A N 1
ATOM 636 C CA . LYS A 1 84 ? -3.446 -4.918 -10.101 1.00 97.12 84 LYS A CA 1
ATOM 637 C C . LYS A 1 84 ? -4.052 -4.758 -11.493 1.00 97.12 84 LYS A C 1
ATOM 639 O O . LYS A 1 84 ? -5.026 -5.431 -11.822 1.00 97.12 84 LYS A O 1
ATOM 644 N N . ASP A 1 85 ? -3.483 -3.870 -12.299 1.00 92.19 85 ASP A N 1
ATOM 645 C CA . ASP A 1 85 ? -3.867 -3.759 -13.703 1.00 92.19 85 ASP A CA 1
ATOM 646 C C . ASP A 1 85 ? -3.292 -4.982 -14.446 1.00 92.19 85 ASP A C 1
ATOM 648 O O . ASP A 1 85 ? -2.106 -5.296 -14.286 1.00 92.19 85 ASP A O 1
ATOM 652 N N . GLN A 1 86 ? -4.135 -5.683 -15.211 1.00 71.31 86 GLN A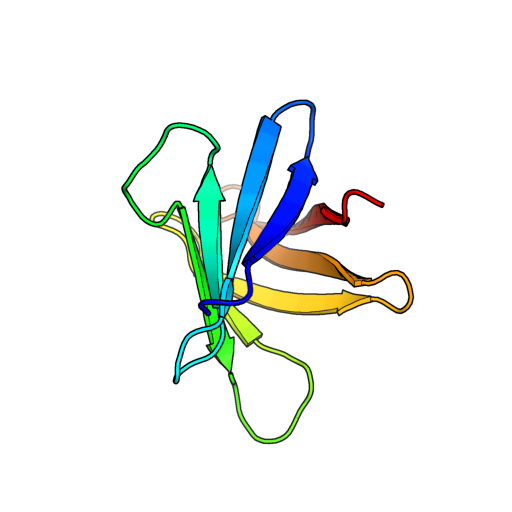 N 1
ATOM 653 C CA . GLN A 1 86 ? -3.737 -6.837 -16.030 1.00 71.31 86 GLN A CA 1
ATOM 654 C C . GLN A 1 86 ? -2.965 -6.420 -17.285 1.00 71.31 86 GLN A C 1
ATOM 656 O O . GLN A 1 86 ? -3.294 -5.360 -17.871 1.00 71.31 86 GLN A O 1
#

Secondary structure (DSSP, 8-state):
---EEEEEETTEEEEEEEETTEEEEEETT--S-SEEEEE-TTSSEEEEEESS-EEEEEE-TT-PEEEEEE-TTT--EEEEEEEEP-

Organism: NCBI:txid390640

Radius of gyration: 12.5 Å; chains: 1; bounding box: 29×27×32 Å